Protein AF-A0A084TEV9-F1 (afdb_monomer_lite)

Secondary structure (DSSP, 8-state):
-EEEEEE-SPPPBSS-STT-SSBPPHHHHHHHHIIIIITTSEEEEEEEES-GGGHHHHHHHH--SEEEE-PPPPPPP-HHHHH---HHHHHHHHHHHHH-HHHHHHHHHHHHHHHHHHHS--

Structure (mmCIF, N/CA/C/O backbone):
data_AF-A0A084TEV9-F1
#
_entry.id   AF-A0A084TEV9-F1
#
loop_
_atom_site.group_PDB
_atom_site.id
_atom_site.type_symbol
_atom_site.label_atom_id
_atom_site.label_alt_id
_atom_site.label_comp_id
_atom_site.label_asym_id
_atom_site.label_entity_id
_atom_site.label_seq_id
_atom_site.pdbx_PDB_ins_code
_atom_site.Cartn_x
_atom_site.Cartn_y
_atom_site.Cartn_z
_atom_site.occupancy
_atom_site.B_iso_or_equiv
_atom_site.auth_seq_id
_atom_site.auth_comp_id
_atom_site.auth_asym_id
_atom_site.auth_atom_id
_atom_site.pdbx_PDB_model_num
ATOM 1 N N . MET A 1 1 ? -23.231 3.782 9.685 1.00 92.81 1 MET A N 1
ATOM 2 C CA . MET A 1 1 ? -23.351 2.773 8.602 1.00 92.81 1 MET A CA 1
ATOM 3 C C . MET A 1 1 ? -22.419 1.609 8.926 1.00 92.81 1 MET A C 1
ATOM 5 O O . MET A 1 1 ? -21.481 1.834 9.682 1.00 92.81 1 MET A O 1
ATOM 9 N N . LYS A 1 2 ? -22.671 0.393 8.419 1.00 96.75 2 LYS A N 1
ATOM 10 C CA . LYS A 1 2 ? -21.710 -0.719 8.533 1.00 96.75 2 LYS A CA 1
ATOM 11 C C . LYS A 1 2 ? -20.718 -0.651 7.378 1.00 96.75 2 LYS A C 1
ATOM 13 O O . LYS A 1 2 ? -21.153 -0.558 6.232 1.00 96.75 2 LYS A O 1
ATOM 18 N N . VAL A 1 3 ? -19.422 -0.666 7.669 1.00 97.56 3 VAL A N 1
ATOM 19 C CA . VAL A 1 3 ? -18.357 -0.486 6.672 1.00 97.56 3 VAL A CA 1
ATOM 20 C C . VAL A 1 3 ? -17.273 -1.538 6.877 1.00 97.56 3 VAL A C 1
ATOM 22 O O . VAL A 1 3 ? -16.830 -1.767 7.995 1.00 97.56 3 VAL A O 1
ATOM 25 N N . ALA A 1 4 ? -16.810 -2.152 5.791 1.00 97.56 4 ALA A N 1
ATOM 26 C CA . ALA A 1 4 ? -15.601 -2.967 5.798 1.00 97.56 4 ALA A CA 1
ATOM 27 C C . ALA A 1 4 ? -14.480 -2.200 5.086 1.00 97.56 4 ALA A C 1
ATOM 29 O O . ALA A 1 4 ? -14.644 -1.799 3.933 1.00 97.56 4 ALA A O 1
ATOM 30 N N . ILE A 1 5 ? -13.355 -1.986 5.767 1.00 97.25 5 ILE A N 1
ATOM 31 C CA . ILE A 1 5 ? -12.158 -1.366 5.195 1.00 97.25 5 ILE A CA 1
ATOM 32 C C . ILE A 1 5 ? -11.131 -2.458 4.919 1.00 97.25 5 ILE A C 1
ATOM 34 O O . ILE A 1 5 ? -10.686 -3.142 5.838 1.00 97.25 5 ILE A O 1
ATOM 38 N N . CYS A 1 6 ? -10.725 -2.585 3.658 1.00 97.12 6 CYS A N 1
ATOM 39 C CA . CYS A 1 6 ? -9.723 -3.551 3.222 1.00 97.12 6 CYS A CA 1
ATOM 40 C C . CYS A 1 6 ? -8.468 -2.818 2.745 1.00 97.12 6 CYS A C 1
ATOM 42 O O . CYS A 1 6 ? -8.492 -2.152 1.710 1.00 97.12 6 CYS A O 1
ATOM 44 N N . PHE A 1 7 ? -7.373 -2.955 3.489 1.00 95.94 7 PHE A N 1
ATOM 45 C CA . PHE A 1 7 ? -6.058 -2.460 3.090 1.00 95.94 7 PHE A CA 1
ATOM 46 C C . PHE A 1 7 ? -5.247 -3.571 2.420 1.00 95.94 7 PHE A C 1
ATOM 48 O O . PHE A 1 7 ? -5.288 -4.719 2.862 1.00 95.94 7 PHE A O 1
ATOM 55 N N . TYR A 1 8 ? -4.512 -3.214 1.366 1.00 93.00 8 TYR A N 1
ATOM 56 C CA . TYR A 1 8 ? -3.653 -4.117 0.599 1.00 93.00 8 TYR A CA 1
ATOM 57 C C . TYR A 1 8 ? -2.368 -3.403 0.158 1.00 93.00 8 TYR A C 1
ATOM 59 O O . TYR A 1 8 ? -2.429 -2.250 -0.278 1.00 93.00 8 TYR A O 1
ATOM 67 N N . GLY A 1 9 ? -1.228 -4.096 0.222 1.00 90.06 9 GLY A N 1
ATOM 68 C CA . GLY A 1 9 ? 0.050 -3.641 -0.339 1.00 90.06 9 GLY A CA 1
ATOM 69 C C . GLY A 1 9 ? 1.028 -3.040 0.680 1.00 90.06 9 GLY A C 1
ATOM 70 O O . GLY A 1 9 ? 1.096 -3.452 1.838 1.00 90.06 9 GLY A O 1
ATOM 71 N N . LEU A 1 10 ? 1.856 -2.093 0.243 1.00 90.00 10 LEU A N 1
ATOM 72 C CA . LEU A 1 10 ? 2.896 -1.477 1.077 1.00 90.00 10 LEU A CA 1
ATOM 73 C C . LEU A 1 10 ? 2.367 -0.262 1.847 1.00 90.00 10 LEU A C 1
ATOM 75 O O . LEU A 1 10 ? 1.533 0.494 1.344 1.00 90.00 10 LEU A O 1
ATOM 79 N N . VAL A 1 11 ? 2.921 -0.022 3.036 1.00 89.69 11 VAL A N 1
ATOM 80 C CA . VAL A 1 11 ? 2.847 1.296 3.673 1.00 89.69 11 VAL A CA 1
ATOM 81 C C . VAL A 1 11 ? 3.554 2.282 2.741 1.00 89.69 11 VAL A C 1
ATOM 83 O O . VAL A 1 11 ? 4.674 2.039 2.297 1.00 89.69 11 VAL A O 1
ATOM 86 N N . GLY A 1 12 ? 2.853 3.354 2.362 1.00 81.56 12 GLY A N 1
ATOM 87 C CA . GLY A 1 12 ? 3.323 4.291 1.339 1.00 81.56 12 GLY A CA 1
ATOM 88 C C . GLY A 1 12 ? 4.700 4.903 1.641 1.00 81.56 12 GLY A C 1
ATOM 89 O O . GLY A 1 12 ? 5.174 4.896 2.774 1.00 81.56 12 GLY A O 1
ATOM 90 N N . GLY A 1 13 ? 5.332 5.478 0.617 1.00 81.94 13 GLY A N 1
ATOM 91 C CA . GLY A 1 13 ? 6.614 6.184 0.720 1.00 81.94 13 GLY A CA 1
ATOM 92 C C . GLY A 1 13 ? 6.490 7.654 0.320 1.00 81.94 13 GLY A C 1
ATOM 93 O O . GLY A 1 13 ? 5.572 8.035 -0.408 1.00 81.94 13 GLY A O 1
ATOM 94 N N . ARG A 1 14 ? 7.412 8.500 0.799 1.00 72.81 14 ARG A N 1
ATOM 95 C CA . ARG A 1 14 ? 7.411 9.947 0.491 1.00 72.81 14 ARG A CA 1
ATOM 96 C C . ARG A 1 14 ? 7.972 10.313 -0.888 1.00 72.81 14 ARG A C 1
ATOM 98 O O . ARG A 1 14 ? 7.699 11.415 -1.351 1.00 72.81 14 ARG A O 1
ATOM 105 N N . ALA A 1 15 ? 8.760 9.441 -1.515 1.00 68.00 15 ALA A N 1
ATOM 106 C CA . ALA A 1 15 ? 9.532 9.787 -2.713 1.00 68.00 15 ALA A CA 1
ATOM 107 C C . ALA A 1 15 ? 9.294 8.824 -3.880 1.00 68.00 15 ALA A C 1
ATOM 109 O O . ALA A 1 15 ? 8.957 9.269 -4.976 1.00 68.00 15 ALA A O 1
ATOM 110 N N . ASP A 1 16 ? 9.404 7.517 -3.637 1.00 66.19 16 ASP A N 1
ATOM 111 C CA . ASP A 1 16 ? 9.359 6.520 -4.700 1.00 66.19 16 ASP A CA 1
ATOM 112 C C . ASP A 1 16 ? 8.215 5.517 -4.526 1.00 66.19 16 ASP A C 1
ATOM 114 O O . ASP A 1 16 ? 7.572 5.393 -3.482 1.00 66.19 16 ASP A O 1
ATOM 118 N N . LYS A 1 17 ? 7.935 4.806 -5.618 1.00 67.56 17 LYS A N 1
ATOM 119 C CA . LYS A 1 17 ? 6.989 3.687 -5.651 1.00 67.56 17 LYS A CA 1
ATOM 120 C C . LYS A 1 17 ? 7.725 2.385 -5.318 1.00 67.56 17 LYS A C 1
ATOM 122 O O . LYS A 1 17 ? 8.951 2.324 -5.386 1.00 67.56 17 LYS A O 1
ATOM 127 N N . ASN A 1 18 ? 6.963 1.329 -5.037 1.00 67.88 18 ASN A N 1
ATOM 128 C CA . ASN A 1 18 ? 7.470 -0.031 -4.808 1.00 67.88 18 ASN A CA 1
ATOM 129 C C . ASN A 1 18 ? 8.341 -0.181 -3.545 1.00 67.88 18 ASN A C 1
ATOM 131 O O . ASN A 1 18 ? 9.281 -0.963 -3.553 1.00 67.88 18 ASN A O 1
ATOM 135 N N . GLY A 1 19 ? 8.065 0.583 -2.483 1.00 67.12 19 GLY A N 1
ATOM 136 C CA . GLY A 1 19 ? 8.784 0.443 -1.208 1.00 67.12 19 GLY A CA 1
ATOM 137 C C . GLY A 1 19 ? 10.194 1.038 -1.199 1.00 67.12 19 GLY A C 1
ATOM 138 O O . GLY A 1 19 ? 10.905 0.905 -0.210 1.00 67.12 19 GLY A O 1
ATOM 139 N N . ASN A 1 20 ? 10.595 1.724 -2.272 1.00 67.19 20 ASN A N 1
ATOM 140 C CA . ASN A 1 20 ? 11.850 2.463 -2.308 1.00 67.19 20 ASN A CA 1
ATOM 141 C C . ASN A 1 20 ? 11.692 3.834 -1.627 1.00 67.19 20 ASN A C 1
ATOM 143 O O . ASN A 1 20 ? 10.646 4.481 -1.717 1.00 67.19 20 ASN A O 1
ATOM 147 N N . GLY A 1 21 ? 12.753 4.292 -0.963 1.00 75.00 21 GLY A N 1
ATOM 148 C CA . GLY A 1 21 ? 12.808 5.607 -0.323 1.00 75.00 21 GLY A CA 1
ATOM 149 C C . GLY A 1 21 ? 12.419 5.603 1.157 1.00 75.00 21 GLY A C 1
ATOM 150 O O . GLY A 1 21 ? 12.484 4.587 1.843 1.00 75.00 21 GLY A O 1
ATOM 151 N N . ILE A 1 22 ? 12.075 6.786 1.674 1.00 81.31 22 ILE A N 1
ATOM 152 C CA . ILE A 1 22 ? 11.779 6.977 3.099 1.00 81.31 22 ILE A CA 1
ATOM 153 C C . ILE A 1 22 ? 10.354 6.483 3.378 1.00 81.31 22 ILE A C 1
ATOM 155 O O . ILE A 1 22 ? 9.411 7.022 2.773 1.00 81.31 22 ILE A O 1
ATOM 159 N N . PRO A 1 23 ? 10.179 5.509 4.290 1.00 81.88 23 PRO A N 1
ATOM 160 C CA . PRO A 1 23 ? 8.860 5.004 4.624 1.00 81.88 23 PRO A CA 1
ATOM 161 C C . PRO A 1 23 ? 8.016 6.100 5.283 1.00 81.88 23 PRO A C 1
ATOM 163 O O . PRO A 1 23 ? 8.522 6.966 6.006 1.00 81.88 23 PRO A O 1
ATOM 166 N N . LEU A 1 24 ? 6.717 6.090 5.000 1.00 87.94 24 LEU A N 1
ATOM 167 C CA . LEU A 1 24 ? 5.764 7.001 5.618 1.00 87.94 24 LEU A CA 1
ATOM 168 C C . LEU A 1 24 ? 5.284 6.427 6.953 1.00 87.94 24 LEU A C 1
ATOM 170 O O . LEU A 1 24 ? 5.028 5.234 7.059 1.00 87.94 24 LEU A O 1
ATOM 174 N N . ASP A 1 25 ? 5.103 7.290 7.952 1.00 91.69 25 ASP A N 1
ATOM 175 C CA . ASP A 1 25 ? 4.487 6.895 9.221 1.00 91.69 25 ASP A CA 1
ATOM 176 C C . ASP A 1 25 ? 3.018 6.455 8.985 1.00 91.69 25 ASP A C 1
ATOM 178 O O . ASP A 1 25 ? 2.204 7.281 8.535 1.00 91.69 25 ASP A O 1
ATOM 182 N N . PRO A 1 26 ? 2.642 5.195 9.303 1.00 94.50 26 PRO A N 1
ATOM 183 C CA . PRO A 1 26 ? 1.273 4.694 9.168 1.00 94.50 26 PRO A CA 1
ATOM 184 C C . PRO A 1 26 ? 0.223 5.533 9.910 1.00 94.50 26 PRO A C 1
ATOM 186 O O . PRO A 1 26 ? -0.943 5.569 9.496 1.00 94.50 26 PRO A O 1
ATOM 189 N N . LYS A 1 27 ? 0.615 6.249 10.976 1.00 95.94 27 LYS A N 1
ATOM 190 C CA . LYS A 1 27 ? -0.282 7.114 11.758 1.00 95.94 27 LYS A CA 1
ATOM 191 C C . LYS A 1 27 ? -0.935 8.201 10.921 1.00 95.94 27 LYS A C 1
ATOM 193 O O . LYS A 1 27 ? -2.068 8.584 11.202 1.00 95.94 27 LYS A O 1
ATOM 198 N N . ILE A 1 28 ? -0.252 8.702 9.892 1.00 93.94 28 ILE A N 1
ATOM 199 C CA . ILE A 1 28 ? -0.786 9.770 9.037 1.00 93.94 28 ILE A CA 1
ATOM 200 C C . ILE A 1 28 ? -2.050 9.277 8.326 1.00 93.94 28 ILE A C 1
ATOM 202 O O . ILE A 1 28 ? -3.095 9.927 8.391 1.00 93.94 28 ILE A O 1
ATOM 206 N N . ALA A 1 29 ? -1.970 8.098 7.701 1.00 93.69 29 ALA A N 1
ATOM 207 C CA . ALA A 1 29 ? -3.111 7.473 7.042 1.00 93.69 29 ALA A CA 1
ATOM 208 C C . ALA A 1 29 ? -4.191 7.076 8.056 1.00 93.69 29 ALA A C 1
ATOM 210 O O . ALA A 1 29 ? -5.371 7.331 7.820 1.00 93.69 29 ALA A O 1
ATOM 211 N N . TYR A 1 30 ? -3.794 6.523 9.208 1.00 96.62 30 TYR A N 1
ATOM 212 C CA . TYR A 1 30 ? -4.731 6.171 10.275 1.00 96.62 30 TYR A CA 1
ATOM 213 C C . TYR A 1 30 ? -5.550 7.371 10.747 1.00 96.62 30 TYR A C 1
ATOM 215 O O . TYR A 1 30 ? -6.769 7.280 10.783 1.00 96.62 30 TYR A O 1
ATOM 223 N N . ASN A 1 31 ? -4.922 8.511 11.034 1.00 97.69 31 ASN A N 1
ATOM 224 C CA . ASN A 1 31 ? -5.630 9.697 11.518 1.00 97.69 31 ASN A CA 1
ATOM 225 C C . ASN A 1 31 ? -6.680 10.193 10.512 1.00 97.69 31 ASN A C 1
ATOM 227 O O . ASN A 1 31 ? -7.784 10.580 10.901 1.00 97.69 31 ASN A O 1
ATOM 231 N N . LEU A 1 32 ? -6.361 10.149 9.214 1.00 96.19 32 LEU A N 1
ATOM 232 C CA . LEU A 1 32 ? -7.296 10.513 8.148 1.00 96.19 32 LEU A CA 1
ATOM 233 C C . LEU A 1 32 ? -8.437 9.498 8.019 1.00 96.19 32 LEU A C 1
ATOM 235 O O . LEU A 1 32 ? -9.599 9.899 7.946 1.00 96.19 32 LEU A O 1
ATOM 239 N N . ASN A 1 33 ? -8.130 8.201 8.030 1.00 96.81 33 ASN A N 1
ATOM 240 C CA . ASN A 1 33 ? -9.139 7.144 7.973 1.00 96.81 33 ASN A CA 1
ATOM 241 C C . ASN A 1 33 ? -10.044 7.177 9.206 1.00 96.81 33 ASN A C 1
ATOM 243 O O . ASN A 1 33 ? -11.262 7.049 9.090 1.00 96.81 33 ASN A O 1
ATOM 247 N N . TYR A 1 34 ? -9.468 7.415 10.382 1.00 97.69 34 TYR A N 1
ATOM 248 C CA . TYR A 1 34 ? -10.196 7.466 11.634 1.00 97.69 34 TYR A CA 1
ATOM 249 C C . TYR A 1 34 ? -11.186 8.620 11.650 1.00 97.69 34 TYR A C 1
ATOM 251 O O . TYR A 1 34 ? -12.379 8.398 11.831 1.00 97.69 34 TYR A O 1
ATOM 259 N N . LYS A 1 35 ? -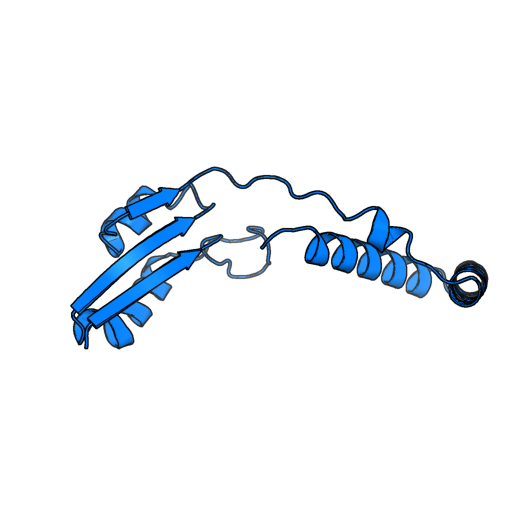10.705 9.836 11.373 1.00 97.94 35 LYS A N 1
ATOM 260 C CA . LYS A 1 35 ? -11.526 11.049 11.389 1.00 97.94 35 LYS A CA 1
ATOM 261 C C . LYS A 1 35 ? -12.685 11.006 10.389 1.00 97.94 35 LYS A C 1
ATOM 263 O O . LYS A 1 35 ? -13.748 11.549 10.670 1.00 97.94 35 LYS A O 1
ATOM 268 N N . ASN A 1 36 ? -12.460 10.433 9.208 1.00 96.88 36 ASN A N 1
ATOM 269 C CA . ASN A 1 36 ? -13.412 10.548 8.102 1.00 96.88 36 ASN A CA 1
ATOM 270 C C . ASN A 1 36 ? -14.277 9.297 7.903 1.00 96.88 36 ASN A C 1
ATOM 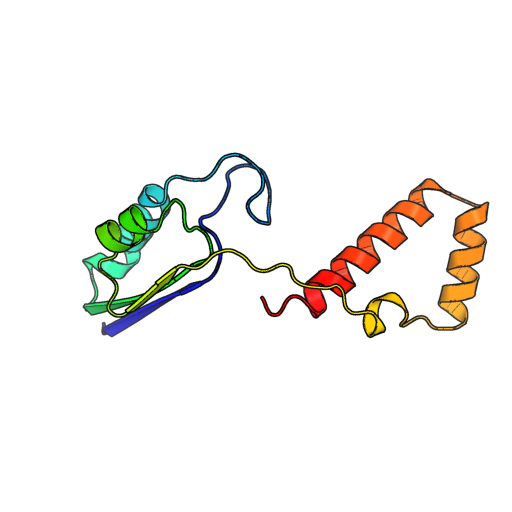272 O O . ASN A 1 36 ? -15.353 9.402 7.321 1.00 96.88 36 ASN A O 1
ATOM 276 N N . ILE A 1 37 ? -13.820 8.125 8.353 1.00 96.62 37 ILE A N 1
ATOM 277 C CA . ILE A 1 37 ? -14.489 6.845 8.089 1.00 96.62 37 ILE A CA 1
ATOM 278 C C . ILE A 1 37 ? -14.773 6.105 9.394 1.00 96.62 37 ILE A C 1
ATOM 280 O O . ILE A 1 37 ? -15.925 5.763 9.640 1.00 96.62 37 ILE A O 1
ATOM 284 N N . ILE A 1 38 ? -13.762 5.867 10.234 1.00 96.94 38 ILE A N 1
ATOM 285 C CA . ILE A 1 38 ? -13.895 4.938 11.371 1.00 96.94 38 ILE A CA 1
ATOM 286 C C . ILE A 1 38 ? -14.723 5.544 12.508 1.00 96.94 38 ILE A C 1
ATOM 288 O O . ILE A 1 38 ? -15.620 4.881 13.010 1.00 96.94 38 ILE A O 1
ATOM 292 N N . SER A 1 39 ? -14.487 6.802 12.893 1.00 97.00 39 SER A N 1
ATOM 293 C CA . SER A 1 39 ? -15.083 7.385 14.106 1.00 97.00 39 SER A CA 1
ATOM 294 C C . SER A 1 39 ? -16.611 7.469 14.081 1.00 97.00 39 SER A C 1
ATOM 296 O O . SER A 1 39 ? -17.238 7.516 15.134 1.00 97.00 39 SER A O 1
ATOM 298 N N . ASN A 1 40 ? -17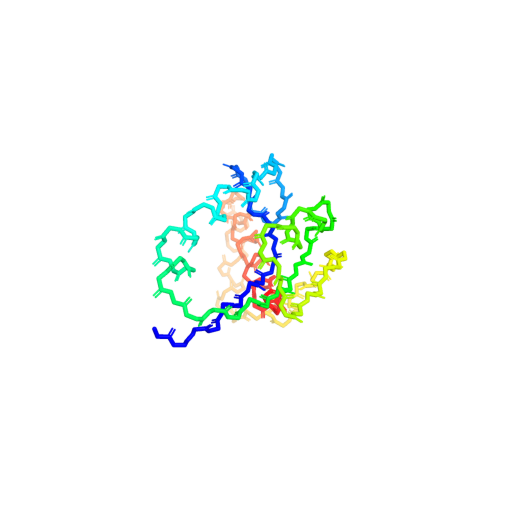.208 7.512 12.887 1.00 96.12 40 ASN A N 1
ATOM 299 C CA . ASN A 1 40 ? -18.639 7.752 12.693 1.00 96.12 40 ASN A CA 1
ATOM 300 C C . ASN A 1 40 ? -19.381 6.514 12.155 1.00 96.12 40 ASN A C 1
ATOM 302 O O . ASN A 1 40 ? -20.547 6.614 11.768 1.00 96.12 40 ASN A O 1
ATOM 306 N N . ASN A 1 41 ? -18.717 5.356 12.074 1.00 96.69 41 ASN A N 1
ATOM 307 C CA . ASN A 1 41 ? -19.280 4.137 11.501 1.00 96.69 41 ASN A CA 1
ATOM 308 C C . ASN A 1 41 ? -18.962 2.901 12.350 1.00 96.69 41 ASN A C 1
ATOM 310 O O . ASN A 1 41 ? -18.03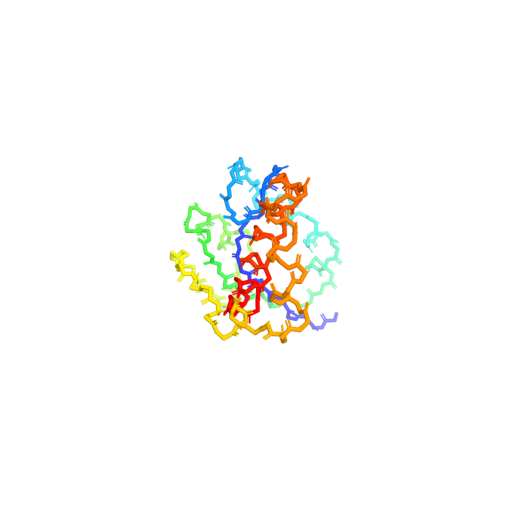3 2.894 13.148 1.00 96.69 41 ASN A O 1
ATOM 314 N N . ASP A 1 42 ? -19.744 1.845 12.145 1.00 97.56 42 ASP A N 1
ATOM 315 C CA . ASP A 1 42 ? -19.440 0.505 12.649 1.00 97.56 42 ASP A CA 1
ATOM 316 C C . ASP A 1 42 ? -18.513 -0.155 11.624 1.00 97.56 42 ASP A C 1
ATOM 318 O O . ASP A 1 42 ? -18.953 -0.474 10.511 1.00 97.56 42 ASP A O 1
ATOM 322 N N . VAL A 1 43 ? -17.217 -0.215 11.940 1.00 98.12 43 VAL A N 1
ATOM 323 C CA . VAL A 1 43 ? -16.170 -0.523 10.962 1.00 98.12 43 VAL A CA 1
ATOM 324 C C . VAL A 1 43 ? -15.393 -1.777 11.317 1.00 98.12 43 VAL A C 1
ATOM 326 O O . VAL A 1 43 ? -14.785 -1.870 12.379 1.00 98.12 43 VAL A O 1
ATOM 329 N N . ASP A 1 44 ? -15.305 -2.671 10.337 1.00 98.38 44 ASP A N 1
ATOM 330 C CA . ASP A 1 44 ? -14.410 -3.818 10.350 1.00 98.38 44 ASP A CA 1
ATOM 331 C C . ASP A 1 44 ? -13.195 -3.554 9.467 1.00 98.38 44 ASP A C 1
ATOM 333 O O . ASP A 1 44 ? -13.337 -3.273 8.276 1.00 98.38 44 ASP A O 1
ATOM 337 N N . VAL A 1 45 ? -11.992 -3.672 10.029 1.00 98.19 45 VAL A N 1
ATOM 338 C CA . VAL A 1 45 ? -10.748 -3.486 9.273 1.00 98.19 45 VAL A CA 1
ATOM 339 C C . VAL A 1 45 ? -10.096 -4.830 8.959 1.00 98.19 45 VAL A C 1
ATOM 341 O O . VAL A 1 45 ? -9.926 -5.680 9.835 1.00 98.19 45 VAL A O 1
ATOM 344 N N . PHE A 1 46 ? -9.688 -4.997 7.704 1.00 98.38 46 PHE A N 1
ATOM 345 C CA . PHE A 1 46 ? -8.925 -6.127 7.190 1.00 98.38 46 PHE A CA 1
ATOM 346 C C . PHE A 1 46 ? -7.641 -5.608 6.552 1.00 98.38 46 PHE A C 1
ATOM 348 O O . PHE A 1 46 ? -7.672 -4.648 5.781 1.00 98.38 46 PHE A O 1
ATOM 355 N N . ILE A 1 47 ? -6.510 -6.235 6.868 1.00 98.06 47 ILE A N 1
ATOM 356 C CA . ILE A 1 47 ? -5.201 -5.792 6.377 1.00 98.06 47 ILE A CA 1
ATOM 357 C C . ILE A 1 47 ? -4.495 -6.948 5.690 1.00 98.06 47 ILE A C 1
ATOM 359 O O . ILE A 1 47 ? -4.254 -7.987 6.296 1.00 98.06 47 ILE A O 1
ATOM 363 N N . HIS A 1 48 ? -4.093 -6.742 4.447 1.00 96.44 48 HIS A N 1
ATOM 364 C CA . HIS A 1 48 ? -2.979 -7.458 3.850 1.00 96.44 48 HIS A CA 1
ATOM 365 C C . HIS A 1 48 ? -1.859 -6.451 3.585 1.00 96.44 48 HIS A C 1
ATOM 367 O O . HIS A 1 48 ? -2.115 -5.373 3.052 1.00 96.44 48 HIS A O 1
ATOM 373 N N . SER A 1 49 ? -0.635 -6.734 4.024 1.00 94.44 49 SER A N 1
ATOM 374 C CA . SER A 1 49 ? 0.479 -5.820 3.784 1.00 94.44 49 SER A CA 1
ATOM 375 C C . SER A 1 49 ? 1.805 -6.527 3.564 1.00 94.44 49 SER A C 1
ATOM 377 O O . SER A 1 49 ? 2.075 -7.569 4.155 1.00 94.44 49 SER A O 1
ATOM 379 N N . TRP A 1 50 ? 2.655 -5.908 2.747 1.00 93.06 50 TRP A N 1
ATOM 380 C CA . TRP A 1 50 ? 4.044 -6.326 2.558 1.00 93.06 50 TRP A CA 1
ATOM 381 C C . TRP A 1 50 ? 5.059 -5.553 3.410 1.00 93.06 50 TRP A C 1
ATOM 383 O O . TRP A 1 50 ? 6.253 -5.845 3.370 1.00 93.06 50 TRP A O 1
ATOM 393 N N . SER A 1 51 ? 4.596 -4.578 4.194 1.00 92.25 51 SER A N 1
ATOM 394 C CA . SER A 1 51 ? 5.439 -3.765 5.073 1.00 92.25 51 SER A CA 1
ATOM 395 C C . SER A 1 51 ? 5.598 -4.421 6.440 1.00 92.25 51 SER A C 1
ATOM 397 O O . SER A 1 51 ? 4.972 -4.030 7.431 1.00 92.25 51 SER A O 1
ATOM 399 N N . ASN A 1 52 ? 6.427 -5.463 6.487 1.00 92.62 52 ASN A N 1
ATOM 400 C CA . ASN A 1 52 ? 6.665 -6.248 7.696 1.00 92.62 52 ASN A CA 1
ATOM 401 C C . ASN A 1 52 ? 7.223 -5.405 8.859 1.00 92.62 52 ASN A C 1
ATOM 403 O O . ASN A 1 52 ? 6.940 -5.691 10.020 1.00 92.62 52 ASN A O 1
ATOM 407 N N . GLU A 1 53 ? 7.960 -4.341 8.557 1.00 92.88 53 GLU A N 1
ATOM 408 C CA . GLU A 1 53 ? 8.492 -3.370 9.513 1.00 92.88 53 GLU A CA 1
ATOM 409 C C . GLU A 1 53 ? 7.408 -2.595 10.281 1.00 92.88 53 GLU A C 1
ATOM 411 O O . GLU A 1 53 ? 7.643 -2.180 11.412 1.00 92.88 53 GLU A O 1
ATOM 416 N N . PHE A 1 54 ? 6.204 -2.460 9.717 1.00 95.00 54 PHE A N 1
ATOM 417 C CA . PHE A 1 54 ? 5.079 -1.751 10.338 1.00 95.00 54 PHE A CA 1
ATOM 418 C C . PHE A 1 54 ? 4.027 -2.689 10.934 1.00 95.00 54 PHE A C 1
ATOM 420 O O . PHE A 1 54 ? 2.945 -2.241 11.314 1.00 95.00 54 PHE A O 1
ATOM 427 N N . LYS A 1 55 ? 4.317 -3.991 11.040 1.00 95.25 55 LYS A N 1
ATOM 428 C CA . LYS A 1 55 ? 3.351 -5.006 11.481 1.00 95.25 55 LYS A CA 1
ATOM 429 C C . LYS A 1 55 ? 2.668 -4.658 12.804 1.00 95.25 55 LYS A C 1
ATOM 431 O O . LYS A 1 55 ? 1.438 -4.644 12.881 1.00 95.25 55 LYS A O 1
ATOM 436 N N . ASP A 1 56 ? 3.457 -4.382 13.835 1.00 96.56 56 ASP A N 1
ATOM 437 C CA . ASP A 1 56 ? 2.932 -4.133 15.180 1.00 96.56 56 ASP A CA 1
ATOM 438 C C . ASP A 1 56 ? 2.185 -2.800 15.247 1.00 96.56 56 ASP A C 1
ATOM 440 O O . ASP A 1 56 ? 1.139 -2.693 15.886 1.00 96.56 56 ASP A O 1
ATOM 444 N N . GLU A 1 57 ? 2.679 -1.795 14.525 1.00 96.75 57 GLU A N 1
ATOM 445 C CA . GLU A 1 57 ? 2.051 -0.482 14.448 1.00 96.75 57 GLU A CA 1
ATOM 446 C C . GLU A 1 57 ? 0.696 -0.533 13.735 1.00 96.75 57 GLU A C 1
ATOM 448 O O . GLU A 1 57 ? -0.283 0.000 14.252 1.00 96.75 57 GLU A O 1
ATOM 453 N N . LEU A 1 58 ? 0.600 -1.225 12.597 1.00 97.12 58 LEU A N 1
ATOM 454 C CA . LEU A 1 58 ? -0.653 -1.393 11.858 1.00 97.12 58 LEU A CA 1
ATOM 455 C C . LEU A 1 58 ? -1.704 -2.138 12.686 1.00 97.12 58 LEU A C 1
ATOM 457 O O . LEU A 1 58 ? -2.857 -1.705 12.742 1.00 97.12 58 LEU A O 1
ATOM 461 N N . ASN A 1 59 ? -1.304 -3.217 13.367 1.00 97.12 59 ASN A N 1
ATOM 462 C CA . ASN A 1 59 ? -2.204 -3.961 14.248 1.00 97.12 59 ASN A CA 1
ATOM 463 C C . ASN A 1 59 ? -2.666 -3.106 15.434 1.00 97.12 59 ASN A C 1
ATOM 465 O O . ASN A 1 59 ? -3.846 -3.130 15.777 1.00 97.12 59 ASN A O 1
ATOM 469 N N . LYS A 1 60 ? -1.766 -2.311 16.027 1.00 97.75 60 LYS A N 1
ATOM 470 C CA . LYS A 1 60 ? -2.097 -1.419 17.143 1.00 97.75 60 LYS A CA 1
ATOM 471 C C . LYS A 1 60 ? -3.025 -0.276 16.730 1.00 97.75 60 LYS A C 1
ATOM 473 O O . LYS A 1 60 ? -3.941 0.045 17.478 1.00 97.75 60 LYS A O 1
ATOM 478 N N . LEU A 1 61 ? -2.774 0.357 15.584 1.00 97.50 61 LEU A N 1
ATOM 479 C CA . LEU A 1 61 ? -3.555 1.505 15.120 1.00 97.50 61 LEU A CA 1
ATOM 480 C C . LEU A 1 61 ? -4.964 1.092 14.700 1.00 97.50 61 LEU A C 1
ATOM 482 O O . LEU A 1 61 ? -5.932 1.708 15.126 1.00 97.50 61 LEU A O 1
ATOM 486 N N . TYR A 1 62 ? -5.085 0.051 13.876 1.00 97.44 62 TYR A N 1
ATOM 487 C CA . TYR A 1 62 ? -6.361 -0.296 13.251 1.00 97.44 62 TYR A CA 1
ATOM 488 C C . TYR A 1 62 ? -7.153 -1.386 13.973 1.00 97.44 62 TYR A C 1
ATOM 490 O O . TYR A 1 62 ? -8.329 -1.547 13.659 1.00 97.44 62 TYR A O 1
ATOM 498 N N . ASN A 1 63 ? -6.533 -2.142 14.887 1.00 97.12 63 ASN A N 1
ATOM 499 C CA . ASN A 1 63 ? -7.135 -3.301 15.556 1.00 97.12 63 ASN A CA 1
ATOM 500 C C . ASN A 1 63 ? -7.950 -4.202 14.590 1.00 97.12 63 ASN A C 1
ATOM 502 O O . ASN A 1 63 ? -9.161 -4.369 14.762 1.00 97.12 63 ASN A O 1
ATOM 506 N N . PRO A 1 64 ? -7.325 -4.721 13.514 1.00 97.88 64 PRO A N 1
ATOM 507 C CA . PRO A 1 64 ? -8.047 -5.379 12.433 1.00 97.88 64 PRO A CA 1
ATOM 508 C C . PRO A 1 64 ? -8.677 -6.704 12.878 1.00 97.88 64 PRO A C 1
ATOM 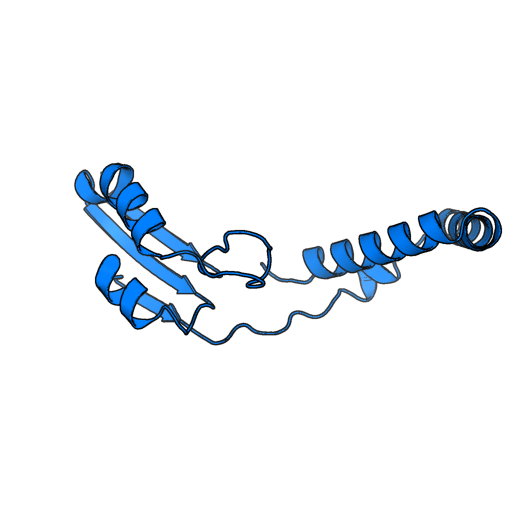510 O O . PRO A 1 64 ? -8.074 -7.470 13.627 1.00 97.88 64 PRO A O 1
ATOM 513 N N . LYS A 1 65 ? -9.849 -7.041 12.322 1.00 97.88 65 LYS A N 1
ATOM 514 C CA . LYS A 1 65 ? -10.476 -8.363 12.514 1.00 97.88 65 LYS A CA 1
ATOM 515 C C . LYS A 1 65 ? -9.622 -9.494 11.948 1.00 97.88 65 LYS A C 1
ATOM 517 O O . LYS A 1 65 ? -9.661 -10.615 12.449 1.00 97.88 65 LYS A O 1
ATOM 522 N N . ARG A 1 66 ? -8.862 -9.212 10.887 1.00 97.69 66 ARG A N 1
ATOM 523 C CA . ARG A 1 66 ? -7.859 -10.122 10.330 1.00 97.69 66 ARG A CA 1
ATOM 524 C C . ARG A 1 66 ? -6.744 -9.322 9.674 1.00 97.69 66 ARG A C 1
ATOM 526 O O . ARG A 1 66 ? -7.016 -8.417 8.885 1.00 97.69 66 ARG A O 1
ATOM 533 N N . SER A 1 67 ? -5.504 -9.704 9.954 1.00 97.38 67 SER A N 1
ATOM 534 C CA . SER A 1 67 ? -4.330 -9.166 9.276 1.00 97.38 67 SER A CA 1
ATOM 535 C C . SER A 1 67 ? -3.417 -10.275 8.755 1.00 97.38 67 SER A C 1
ATOM 537 O O . SER A 1 67 ? -3.227 -11.307 9.397 1.00 97.38 67 SER A O 1
ATOM 539 N N . ILE A 1 68 ? -2.871 -10.066 7.560 1.00 97.00 68 ILE A N 1
ATOM 540 C CA . ILE A 1 68 ? -1.814 -10.872 6.951 1.00 97.00 68 ILE A CA 1
ATOM 541 C C . ILE A 1 68 ? -0.708 -9.895 6.579 1.00 97.00 68 ILE A C 1
ATOM 543 O O . ILE A 1 68 ? -0.888 -9.060 5.701 1.00 97.00 68 ILE A O 1
ATOM 547 N N . ILE A 1 69 ? 0.415 -9.961 7.285 1.00 95.94 69 ILE A N 1
ATOM 548 C CA . ILE A 1 69 ? 1.567 -9.107 7.004 1.00 95.94 69 ILE A CA 1
ATOM 549 C C . ILE A 1 69 ? 2.751 -10.021 6.736 1.00 95.94 69 ILE A C 1
ATOM 551 O O . ILE A 1 69 ? 3.148 -10.792 7.612 1.00 95.94 69 ILE A O 1
ATOM 555 N N . GLU A 1 70 ? 3.255 -9.973 5.509 1.00 93.75 70 GLU A N 1
ATOM 556 C CA . GLU A 1 70 ? 4.262 -10.895 4.991 1.00 93.75 70 GLU A CA 1
ATOM 557 C C . GLU A 1 70 ? 5.378 -10.146 4.260 1.00 93.75 70 GLU A C 1
ATOM 559 O O . GLU A 1 70 ? 5.289 -8.945 4.024 1.00 93.75 70 GLU A O 1
ATOM 564 N N . LYS A 1 71 ? 6.470 -10.838 3.928 1.00 90.81 71 LYS A N 1
ATOM 565 C CA . LYS A 1 71 ? 7.538 -10.231 3.126 1.00 90.81 71 LYS A CA 1
ATOM 566 C C . LYS A 1 71 ? 7.049 -10.030 1.692 1.00 90.81 71 LYS A C 1
ATOM 568 O O . LYS A 1 71 ? 6.363 -10.901 1.158 1.00 90.81 71 LYS A O 1
ATOM 573 N N . GLN A 1 72 ? 7.429 -8.914 1.070 1.00 86.94 72 GLN A N 1
ATOM 574 C CA . GLN A 1 72 ? 7.136 -8.677 -0.341 1.00 86.94 72 GLN A CA 1
ATOM 575 C C . GLN A 1 72 ? 7.765 -9.774 -1.208 1.00 86.94 72 GLN A C 1
ATOM 577 O O . GLN A 1 72 ? 8.928 -10.130 -1.017 1.00 86.94 72 GLN A O 1
ATOM 582 N N . ILE A 1 73 ? 6.987 -10.304 -2.149 1.00 85.75 73 ILE A N 1
ATOM 583 C CA . ILE A 1 73 ? 7.475 -11.243 -3.159 1.00 85.75 73 ILE A CA 1
ATOM 584 C C . ILE A 1 73 ? 7.929 -10.490 -4.409 1.00 85.75 73 ILE A C 1
ATOM 586 O O . ILE A 1 73 ? 7.367 -9.450 -4.760 1.00 85.75 73 ILE A O 1
ATOM 590 N N . ASP A 1 74 ? 8.914 -11.046 -5.108 1.00 82.81 74 ASP A N 1
ATOM 591 C CA . ASP A 1 74 ? 9.325 -10.538 -6.411 1.00 82.81 74 ASP A CA 1
ATOM 592 C C . ASP A 1 74 ? 8.352 -11.015 -7.492 1.00 82.81 74 ASP A C 1
ATOM 594 O O . ASP A 1 74 ? 8.096 -12.212 -7.652 1.00 82.81 74 ASP A O 1
ATOM 598 N N . PHE A 1 75 ? 7.818 -10.069 -8.262 1.00 82.69 75 PHE A N 1
ATOM 599 C CA . PHE A 1 75 ? 6.947 -10.369 -9.392 1.00 82.69 75 PHE A CA 1
ATOM 600 C C . PHE A 1 75 ? 7.762 -10.422 -10.691 1.00 82.69 75 PHE A C 1
ATOM 602 O O . PHE A 1 75 ? 8.466 -9.455 -10.997 1.00 82.69 75 PHE A O 1
ATOM 609 N N . PRO A 1 76 ? 7.665 -11.503 -11.490 1.00 85.00 76 PRO A N 1
ATOM 610 C CA . PRO A 1 76 ? 8.325 -11.541 -12.786 1.00 85.00 76 PRO A CA 1
ATOM 611 C C . PRO A 1 76 ? 7.644 -10.611 -13.800 1.00 85.00 76 PRO A C 1
ATOM 613 O O . PRO A 1 76 ? 6.487 -10.224 -13.646 1.00 85.00 76 PRO A O 1
ATOM 616 N N . GLU A 1 77 ? 8.360 -10.263 -14.868 1.00 86.31 77 GLU A N 1
ATOM 617 C CA . GLU A 1 77 ? 7.780 -9.578 -16.027 1.00 86.31 77 GLU A CA 1
ATOM 618 C C . GLU A 1 77 ? 7.063 -10.596 -16.938 1.00 86.31 77 GLU A C 1
ATOM 620 O O . GLU A 1 77 ? 7.459 -11.758 -17.021 1.00 86.31 77 GLU A O 1
ATOM 625 N N . SER A 1 78 ? 6.015 -10.183 -17.662 1.00 87.38 78 SER A N 1
ATOM 626 C CA . SER A 1 78 ? 5.381 -11.069 -18.649 1.00 87.38 78 SER A CA 1
ATOM 627 C C . SER A 1 78 ? 6.227 -11.202 -19.918 1.00 87.38 78 SER A C 1
ATOM 629 O O . SER A 1 78 ? 6.226 -10.297 -20.757 1.00 87.38 78 SER A O 1
ATOM 631 N N . ASP A 1 79 ? 6.829 -12.372 -20.138 1.00 85.69 79 ASP A N 1
ATOM 632 C CA . ASP A 1 79 ? 7.535 -12.688 -21.392 1.00 85.69 79 ASP A CA 1
ATOM 633 C C . ASP A 1 79 ? 6.644 -12.496 -22.625 1.00 85.69 79 ASP A C 1
ATOM 635 O O . ASP A 1 79 ? 7.067 -11.944 -23.644 1.00 85.69 79 ASP A O 1
ATOM 639 N N . LYS A 1 80 ? 5.367 -12.890 -22.517 1.00 86.38 80 LYS A N 1
ATOM 640 C CA . LYS A 1 80 ? 4.392 -12.739 -23.604 1.00 86.38 80 LYS A CA 1
ATOM 641 C C . LYS A 1 80 ? 4.257 -11.280 -24.025 1.00 86.38 80 LYS A C 1
ATOM 643 O O . LYS A 1 80 ? 4.249 -11.005 -25.215 1.00 86.38 80 LYS A O 1
ATOM 648 N N . ILE A 1 81 ? 4.177 -10.354 -23.071 1.00 85.19 81 ILE A N 1
ATOM 649 C CA . ILE A 1 81 ? 3.971 -8.926 -23.353 1.00 85.19 81 ILE A CA 1
ATOM 650 C C . ILE A 1 81 ? 5.262 -8.269 -23.839 1.00 85.19 81 ILE A C 1
ATOM 652 O O . ILE A 1 81 ? 5.219 -7.472 -24.775 1.00 85.19 81 ILE A O 1
ATOM 656 N N . ILE A 1 82 ? 6.417 -8.640 -23.276 1.00 85.69 82 ILE A N 1
ATOM 657 C CA . ILE A 1 82 ? 7.725 -8.139 -23.732 1.00 85.69 82 ILE A CA 1
ATOM 658 C C . ILE A 1 82 ? 7.923 -8.425 -25.222 1.00 85.69 82 ILE A C 1
ATOM 660 O O . ILE A 1 82 ? 8.395 -7.563 -25.973 1.00 85.69 82 ILE A O 1
ATOM 664 N N . HIS A 1 83 ? 7.557 -9.635 -25.646 1.00 83.69 83 HIS A N 1
ATOM 665 C CA . HIS A 1 83 ? 7.780 -10.120 -27.002 1.00 83.69 83 HIS A CA 1
ATOM 666 C C . HIS A 1 83 ? 6.583 -9.937 -27.939 1.00 83.69 83 HIS A C 1
ATOM 668 O O . HIS A 1 83 ? 6.718 -10.229 -29.127 1.00 83.69 83 HIS A O 1
ATOM 674 N N . ASN A 1 84 ? 5.459 -9.396 -27.457 1.00 84.94 84 ASN A N 1
ATOM 675 C CA . ASN A 1 84 ? 4.299 -9.083 -28.286 1.00 84.94 84 ASN A CA 1
ATOM 676 C C . ASN A 1 84 ? 4.622 -7.893 -29.207 1.00 84.94 84 ASN A C 1
ATOM 678 O O . ASN A 1 84 ? 4.482 -6.728 -28.821 1.00 84.94 84 ASN A O 1
ATOM 682 N N . ARG A 1 85 ? 5.162 -8.180 -30.397 1.00 80.56 85 ARG A N 1
ATOM 683 C CA . ARG A 1 85 ? 5.499 -7.185 -31.420 1.00 80.56 85 ARG A CA 1
ATOM 684 C C . ARG A 1 85 ? 5.040 -7.631 -32.787 1.00 80.56 85 ARG A C 1
ATOM 686 O O . ARG A 1 85 ? 5.418 -8.703 -33.258 1.00 80.56 85 ARG A O 1
ATOM 693 N N . ASP A 1 86 ? 4.364 -6.718 -33.464 1.00 87.38 86 ASP A N 1
ATOM 694 C CA . ASP A 1 86 ? 4.069 -6.872 -34.878 1.00 87.38 86 ASP A CA 1
ATOM 695 C C . ASP A 1 86 ? 5.319 -6.639 -35.733 1.00 87.38 86 ASP A C 1
ATOM 697 O O . ASP A 1 86 ? 6.258 -5.926 -35.363 1.00 87.38 86 ASP A O 1
ATOM 701 N N . ILE A 1 87 ? 5.298 -7.168 -36.957 1.00 87.44 87 ILE A N 1
ATOM 702 C CA . ILE A 1 87 ? 6.375 -7.000 -37.947 1.00 87.44 87 ILE A CA 1
ATOM 703 C C . ILE A 1 87 ? 6.691 -5.510 -38.177 1.00 87.44 87 ILE A C 1
ATOM 705 O O . ILE A 1 87 ? 7.857 -5.114 -38.216 1.00 87.44 87 ILE A O 1
ATOM 709 N N . LYS A 1 88 ? 5.659 -4.656 -38.254 1.00 88.75 88 LYS A N 1
ATOM 710 C CA . LYS A 1 88 ? 5.817 -3.198 -38.407 1.00 88.75 88 LYS A CA 1
ATOM 711 C C . LYS A 1 88 ? 6.557 -2.567 -37.226 1.00 88.75 88 LYS A C 1
ATOM 713 O O . LYS A 1 88 ? 7.370 -1.664 -37.425 1.00 88.75 88 LYS A O 1
ATOM 718 N N . GLU A 1 89 ? 6.286 -3.027 -36.007 1.00 84.75 89 GLU A N 1
ATOM 719 C CA . GLU A 1 89 ? 6.975 -2.541 -34.813 1.00 84.75 89 GLU A CA 1
ATOM 720 C C . GLU A 1 89 ? 8.432 -2.991 -34.785 1.00 84.75 89 GLU A C 1
ATOM 722 O O . GLU A 1 89 ? 9.298 -2.185 -34.458 1.00 84.75 89 GLU A O 1
ATOM 727 N N . ASN A 1 90 ? 8.726 -4.230 -35.192 1.00 85.31 90 ASN A N 1
ATOM 728 C CA . ASN A 1 90 ? 10.101 -4.727 -35.285 1.00 85.31 90 ASN A CA 1
ATOM 729 C C . ASN A 1 90 ? 10.949 -3.885 -36.253 1.00 85.31 90 ASN A C 1
ATOM 731 O O . ASN A 1 90 ? 12.082 -3.526 -35.928 1.00 85.31 90 ASN A O 1
ATOM 735 N N . ILE A 1 91 ? 10.382 -3.492 -37.399 1.00 86.94 91 ILE A N 1
ATOM 736 C CA . ILE A 1 91 ? 11.055 -2.615 -38.371 1.00 86.94 91 ILE A CA 1
ATOM 737 C C . ILE A 1 91 ? 11.280 -1.216 -37.782 1.00 86.94 91 ILE A C 1
ATOM 739 O O . ILE A 1 91 ? 12.394 -0.693 -37.839 1.00 86.94 91 ILE A O 1
ATOM 743 N N . LYS A 1 92 ? 10.257 -0.611 -37.158 1.00 85.31 92 LYS A N 1
ATOM 744 C CA . LYS A 1 92 ? 10.405 0.685 -36.467 1.00 85.31 92 LYS A CA 1
ATOM 745 C C . LYS A 1 92 ? 11.476 0.627 -35.379 1.00 85.31 92 LYS A C 1
ATOM 747 O O . LYS A 1 92 ? 12.251 1.569 -35.232 1.00 85.31 92 LYS A O 1
ATOM 752 N N . TRP A 1 93 ? 11.535 -0.479 -34.643 1.00 82.19 93 TRP A N 1
ATOM 753 C CA . TRP A 1 93 ? 12.491 -0.696 -33.567 1.00 82.19 93 TRP A CA 1
ATOM 754 C C . TRP A 1 93 ? 13.929 -0.755 -34.095 1.00 82.19 93 TRP A C 1
ATOM 756 O O . TRP A 1 93 ? 14.788 -0.038 -33.583 1.00 82.19 93 TRP A O 1
ATOM 766 N N . LEU A 1 94 ? 14.168 -1.497 -35.182 1.00 84.69 94 LEU A N 1
ATOM 767 C CA . LEU A 1 94 ? 15.451 -1.504 -35.895 1.00 84.69 94 LEU A CA 1
ATOM 768 C C . LEU A 1 94 ? 15.846 -0.099 -36.363 1.00 84.69 94 LEU A C 1
ATOM 770 O O . LEU A 1 94 ? 16.948 0.351 -36.076 1.00 84.69 94 LEU A O 1
ATOM 774 N N . ILE A 1 95 ? 14.937 0.641 -37.004 1.00 84.88 95 ILE A N 1
ATOM 775 C CA . ILE A 1 95 ? 15.215 2.014 -37.460 1.00 84.88 95 ILE A CA 1
ATOM 776 C C . ILE A 1 95 ? 15.551 2.932 -36.274 1.00 84.88 95 ILE A C 1
ATOM 778 O O . ILE A 1 95 ? 16.466 3.752 -36.361 1.00 84.88 95 ILE A O 1
ATOM 782 N N . SER A 1 96 ? 14.833 2.799 -35.156 1.00 81.81 96 SER A N 1
ATOM 783 C CA . SER A 1 96 ? 15.061 3.617 -33.960 1.00 81.81 96 SER A CA 1
ATOM 784 C C . SER A 1 96 ? 16.420 3.353 -33.304 1.00 81.81 96 SER A C 1
ATOM 786 O O . SER A 1 96 ? 17.022 4.298 -32.795 1.00 81.81 96 SER A O 1
ATOM 788 N N . LEU A 1 97 ? 16.942 2.121 -33.396 1.00 83.31 97 LEU A N 1
ATOM 789 C CA . LEU A 1 97 ? 18.290 1.768 -32.940 1.00 83.31 97 LEU A CA 1
ATOM 790 C C . LEU A 1 97 ? 19.353 2.635 -33.633 1.00 83.31 97 LEU A C 1
ATOM 792 O O . LEU A 1 97 ? 20.267 3.129 -32.977 1.00 83.31 97 LEU A O 1
ATOM 796 N N . PHE A 1 98 ? 19.200 2.843 -34.944 1.00 81.75 98 PHE A N 1
ATOM 797 C CA . PHE A 1 98 ? 20.148 3.602 -35.762 1.00 81.75 98 PHE A CA 1
ATOM 798 C C . PHE A 1 98 ? 19.900 5.115 -35.736 1.00 81.75 98 PHE A C 1
ATOM 800 O O . PHE A 1 98 ? 20.853 5.883 -35.808 1.00 81.75 98 PHE A O 1
ATOM 807 N N . LYS A 1 99 ? 18.642 5.566 -35.613 1.00 84.31 99 LYS A N 1
ATOM 808 C CA . LYS A 1 99 ? 18.310 7.003 -35.597 1.00 84.31 99 LYS A CA 1
ATOM 809 C C . LYS A 1 99 ? 18.527 7.673 -34.242 1.00 84.31 99 LYS A C 1
ATOM 811 O O . LYS A 1 99 ? 19.005 8.801 -34.196 1.00 84.31 99 LYS A O 1
ATOM 816 N N . CYS A 1 100 ? 18.109 7.041 -33.143 1.00 82.19 100 CYS A N 1
ATOM 817 C CA . CYS A 1 100 ? 18.140 7.667 -31.822 1.00 82.19 100 CYS A CA 1
ATOM 818 C C . CYS A 1 100 ? 18.243 6.623 -30.705 1.00 82.19 100 CYS A C 1
ATOM 820 O O . CYS A 1 100 ? 17.243 6.111 -30.192 1.00 82.19 100 CYS A O 1
ATOM 822 N N . ARG A 1 101 ? 19.477 6.370 -30.259 1.00 83.00 101 ARG A N 1
ATOM 823 C CA . ARG A 1 101 ? 19.770 5.420 -29.178 1.00 83.00 101 ARG A CA 1
ATOM 824 C C . ARG A 1 101 ? 19.032 5.745 -27.872 1.00 83.00 101 ARG A C 1
ATOM 826 O O . ARG A 1 101 ? 18.622 4.825 -27.171 1.00 83.00 101 ARG A O 1
ATOM 833 N N . LYS A 1 102 ? 18.834 7.029 -27.550 1.00 85.31 102 LYS A N 1
ATOM 834 C CA . LYS A 1 102 ? 18.129 7.456 -26.328 1.00 85.31 102 LYS A CA 1
ATOM 835 C C . LYS A 1 102 ? 16.655 7.036 -26.349 1.00 85.31 102 LYS A C 1
ATOM 837 O O . LYS A 1 102 ? 16.224 6.309 -25.460 1.00 85.31 102 LYS A O 1
ATOM 842 N N . SER A 1 103 ? 15.928 7.400 -27.407 1.00 82.75 103 SER A N 1
ATOM 843 C CA . SER A 1 103 ? 14.517 7.021 -27.585 1.00 82.75 103 SER A CA 1
ATOM 844 C C . SER A 1 103 ? 14.330 5.498 -27.613 1.00 82.75 103 SER A C 1
ATOM 846 O O . SER A 1 103 ? 13.383 4.963 -27.040 1.00 82.75 103 SER A O 1
ATOM 848 N N . PHE A 1 104 ? 15.271 4.771 -28.218 1.00 85.31 104 PHE A N 1
ATOM 849 C CA . PHE A 1 104 ? 15.270 3.312 -28.208 1.00 85.31 104 PHE A CA 1
ATOM 850 C C . PHE A 1 104 ? 15.356 2.720 -26.788 1.00 85.31 104 PHE A C 1
ATOM 852 O O . PHE A 1 104 ? 14.593 1.811 -26.447 1.00 85.31 104 PHE A O 1
ATOM 859 N N . ILE A 1 105 ? 16.266 3.235 -25.952 1.00 87.19 105 ILE A N 1
ATOM 860 C CA . ILE A 1 105 ? 16.425 2.788 -24.559 1.00 87.19 105 ILE A CA 1
ATOM 861 C C . ILE A 1 105 ? 15.156 3.092 -23.756 1.00 87.19 105 ILE A C 1
ATOM 863 O O . ILE A 1 105 ? 14.656 2.210 -23.058 1.00 87.19 105 ILE A O 1
ATOM 867 N N . GLU A 1 106 ? 14.602 4.297 -23.894 1.00 88.31 106 GLU A N 1
ATOM 868 C CA . GLU A 1 106 ? 13.375 4.715 -23.204 1.00 88.31 106 GLU A CA 1
ATOM 869 C C . GLU A 1 106 ? 12.185 3.811 -23.557 1.00 88.31 106 GLU A C 1
ATOM 871 O O . GLU A 1 106 ? 11.508 3.306 -22.662 1.00 88.31 106 GLU A O 1
ATOM 876 N N . ASN A 1 107 ? 11.990 3.503 -24.843 1.00 84.94 107 ASN A N 1
ATOM 877 C CA . ASN A 1 107 ? 10.944 2.580 -25.294 1.00 84.94 107 ASN A CA 1
ATOM 878 C C . ASN A 1 107 ? 11.122 1.168 -24.716 1.00 84.94 107 ASN A C 1
ATOM 880 O O . ASN A 1 107 ? 10.147 0.520 -24.329 1.00 84.94 107 ASN A O 1
ATOM 884 N N . ARG A 1 108 ? 12.368 0.681 -24.623 1.00 86.69 108 ARG A N 1
ATOM 885 C CA . ARG A 1 108 ? 12.668 -0.626 -24.019 1.00 86.69 108 ARG A CA 1
ATOM 886 C C . ARG A 1 108 ? 12.337 -0.644 -22.526 1.00 86.69 108 ARG A C 1
ATOM 888 O O . ARG A 1 108 ? 11.753 -1.616 -22.054 1.00 86.69 108 ARG A O 1
ATOM 895 N N . ILE A 1 109 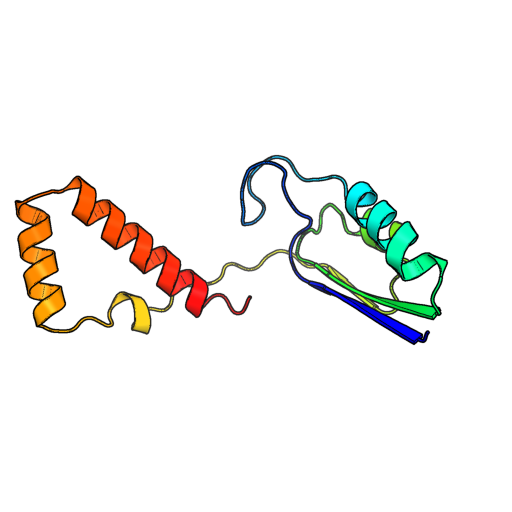? 12.687 0.418 -21.799 1.00 89.06 109 ILE A N 1
ATOM 896 C CA . ILE A 1 109 ? 12.367 0.567 -20.372 1.00 89.06 109 ILE A CA 1
ATOM 897 C C . ILE A 1 109 ? 10.849 0.632 -20.171 1.00 89.06 109 ILE A C 1
ATOM 899 O O . ILE A 1 109 ? 10.323 -0.065 -19.305 1.00 89.06 109 ILE A O 1
ATOM 903 N N . SER A 1 110 ? 10.136 1.412 -20.990 1.00 88.19 110 SER A N 1
ATOM 904 C CA . SER A 1 110 ? 8.675 1.531 -20.904 1.00 88.19 110 SER A CA 1
ATOM 905 C C . SER A 1 110 ? 7.983 0.182 -21.094 1.00 88.19 110 SER A C 1
ATOM 907 O O . SER A 1 110 ? 7.147 -0.197 -20.278 1.00 88.19 110 SER A O 1
ATOM 909 N N . ARG A 1 111 ? 8.392 -0.598 -22.102 1.00 86.56 111 ARG A N 1
ATOM 910 C CA . ARG A 1 111 ? 7.820 -1.928 -22.364 1.00 86.56 111 ARG A CA 1
ATOM 911 C C . ARG A 1 111 ? 8.065 -2.920 -21.238 1.00 86.56 111 ARG A C 1
ATOM 913 O O . ARG A 1 111 ? 7.145 -3.633 -20.856 1.00 86.56 111 ARG A O 1
ATOM 920 N N . LYS A 1 112 ? 9.278 -2.955 -20.680 1.00 88.38 112 LYS A N 1
ATOM 921 C CA . LYS A 1 112 ? 9.559 -3.780 -19.495 1.00 88.38 112 LYS A CA 1
ATOM 922 C C . LYS A 1 112 ? 8.654 -3.401 -18.330 1.00 88.38 112 LYS A C 1
ATOM 924 O O . LYS A 1 112 ? 8.060 -4.261 -17.694 1.00 88.38 112 LYS A O 1
ATOM 929 N N . LYS A 1 113 ? 8.476 -2.098 -18.104 1.00 87.81 113 LYS A N 1
ATOM 930 C CA . LYS A 1 113 ? 7.586 -1.580 -17.062 1.00 87.81 113 LYS A CA 1
ATOM 931 C C . LYS A 1 113 ? 6.125 -1.972 -17.296 1.00 87.81 113 LYS A C 1
ATOM 933 O O . LYS A 1 113 ? 5.426 -2.275 -16.337 1.00 87.81 113 LYS A O 1
ATOM 938 N N . GLU A 1 114 ? 5.651 -1.964 -18.538 1.00 87.31 114 GLU A N 1
ATOM 939 C CA . GLU A 1 114 ? 4.305 -2.429 -18.903 1.00 87.31 114 GLU A CA 1
ATOM 940 C C . GLU A 1 114 ? 4.146 -3.937 -18.718 1.00 87.31 114 GLU A C 1
ATOM 942 O O . GLU A 1 114 ? 3.166 -4.377 -18.122 1.00 87.31 114 GLU A O 1
ATOM 947 N N . ALA A 1 115 ? 5.130 -4.723 -19.155 1.00 88.50 115 ALA A N 1
ATOM 948 C CA . ALA A 1 115 ? 5.134 -6.167 -18.972 1.00 88.50 115 ALA A CA 1
ATOM 949 C C . ALA A 1 115 ? 5.177 -6.567 -17.495 1.00 88.50 115 ALA A C 1
ATOM 951 O O . ALA A 1 115 ? 4.488 -7.508 -17.106 1.00 88.50 115 ALA A O 1
ATOM 952 N N . PHE A 1 116 ? 5.942 -5.837 -16.677 1.00 87.50 116 PHE A N 1
ATOM 953 C CA . PHE A 1 116 ? 5.905 -5.954 -15.224 1.00 87.50 116 PHE A CA 1
ATOM 954 C C . PHE A 1 116 ? 4.502 -5.650 -14.705 1.00 87.50 116 PHE A C 1
ATOM 956 O O . PHE A 1 116 ? 3.897 -6.515 -14.098 1.00 87.50 116 PHE A O 1
ATOM 963 N N . ARG A 1 117 ? 3.936 -4.475 -15.011 1.00 84.94 117 ARG A N 1
ATOM 964 C CA . ARG A 1 117 ? 2.612 -4.046 -14.514 1.00 84.94 117 ARG A CA 1
ATOM 965 C C . ARG A 1 117 ? 1.475 -5.000 -14.862 1.00 84.94 117 ARG A C 1
ATOM 967 O O . ARG A 1 117 ? 0.539 -5.139 -14.087 1.00 84.94 117 ARG A O 1
ATOM 974 N N . ALA A 1 118 ? 1.527 -5.602 -16.043 1.00 85.12 118 ALA A N 1
ATOM 975 C CA . ALA A 1 118 ? 0.504 -6.533 -16.494 1.00 85.12 118 ALA A CA 1
ATOM 976 C C . ALA A 1 118 ? 0.644 -7.929 -15.862 1.00 85.12 118 ALA A C 1
ATOM 978 O O . ALA A 1 118 ? -0.332 -8.677 -15.831 1.00 85.12 118 ALA A O 1
ATOM 979 N N . TYR A 1 119 ? 1.840 -8.290 -15.384 1.00 81.62 119 TYR A N 1
ATOM 980 C CA . TYR A 1 119 ? 2.101 -9.582 -14.748 1.00 81.62 119 TYR A CA 1
ATOM 981 C C . TYR A 1 119 ? 2.101 -9.525 -13.223 1.00 81.62 119 TYR A C 1
ATOM 983 O O . TYR A 1 119 ? 1.650 -10.474 -12.581 1.00 81.62 119 TYR A O 1
ATOM 991 N N . SER A 1 120 ? 2.585 -8.424 -12.643 1.00 72.88 120 SER A N 1
ATOM 992 C CA . SER A 1 120 ? 2.440 -8.114 -11.229 1.00 72.88 120 SER A CA 1
ATOM 993 C C . SER A 1 120 ? 0.949 -8.150 -10.937 1.00 72.88 120 SER A C 1
ATOM 995 O O . SER A 1 120 ? 0.199 -7.294 -11.413 1.00 72.88 120 SER A O 1
ATOM 997 N N . ARG A 1 121 ? 0.500 -9.201 -10.249 1.00 63.44 121 ARG A N 1
ATOM 998 C CA . ARG A 1 121 ? -0.904 -9.411 -9.889 1.00 63.44 121 ARG A CA 1
ATOM 999 C C . ARG A 1 121 ? -1.271 -8.482 -8.735 1.00 63.44 121 ARG A C 1
ATOM 1001 O O . ARG A 1 121 ? -1.714 -8.966 -7.705 1.00 63.44 121 ARG A O 1
ATOM 1008 N N . TRP A 1 122 ? -1.120 -7.178 -8.967 1.00 52.97 122 TRP A N 1
ATOM 1009 C CA . TRP A 1 122 ? -1.183 -6.120 -7.960 1.00 52.97 122 TRP A CA 1
ATOM 1010 C C . TRP A 1 122 ? -0.163 -6.295 -6.831 1.00 52.97 122 TRP A C 1
ATOM 1012 O O . TRP A 1 122 ? 0.282 -7.432 -6.582 1.00 52.97 122 TRP A O 1
#

Foldseek 3Di:
DEEEAEEEEEQDEDPDPDPPHHGDDVVVVLVVCCVPPVVVYNYAYEEEYQHLVCVVVCCVSRVHPYYHYHHDDDWAFAPCQLPPDDPVRVVVLVVCVVVPVVVSVVVNVVSSVVRRVVRVPD

pLDDT: mean 88.62, std 8.84, range [52.97, 98.38]

Radius of gyration: 20.72 Å; chains: 1; bounding box: 44×24×56 Å

Sequence (122 aa):
MKVAICFYGLVGGRADKNGNGIPLDPKIAYNLNYKNIISNNDVDVFIHSWSNEFKDELNKLYNPKRSIIEKQIDFPESDKIIHNRDIKENIKWLISLFKCRKSFIENRISRKKEAFRAYSRW